Protein AF-K1ZQ17-F1 (afdb_monomer_lite)

Structure (mmCIF, N/CA/C/O backbone):
data_AF-K1ZQ17-F1
#
_entry.id   AF-K1ZQ17-F1
#
loop_
_atom_site.group_PDB
_atom_site.id
_atom_site.type_symbol
_atom_site.label_atom_id
_atom_site.label_alt_id
_atom_site.label_comp_id
_atom_site.label_asym_id
_atom_site.label_entity_id
_atom_site.label_seq_id
_atom_site.pdbx_PDB_ins_code
_atom_site.Cartn_x
_atom_site.Cartn_y
_atom_site.Cartn_z
_atom_site.occupancy
_atom_site.B_iso_or_equiv
_atom_site.auth_seq_id
_atom_site.auth_comp_id
_atom_site.auth_asym_id
_atom_site.auth_atom_id
_atom_site.pdbx_PDB_model_num
ATOM 1 N N . MET A 1 1 ? 3.039 4.449 -13.005 1.00 64.94 1 MET A N 1
ATOM 2 C CA . MET A 1 1 ? 3.949 3.414 -13.544 1.00 64.94 1 MET A CA 1
ATOM 3 C C . MET A 1 1 ? 3.392 2.672 -14.753 1.00 64.94 1 MET A C 1
ATOM 5 O O . MET A 1 1 ? 4.109 2.590 -15.736 1.00 64.94 1 MET A O 1
ATOM 9 N N . MET A 1 2 ? 2.126 2.233 -14.768 1.00 66.00 2 MET A N 1
ATOM 10 C CA . MET A 1 2 ? 1.514 1.621 -15.968 1.00 66.00 2 MET A CA 1
ATOM 11 C C . MET A 1 2 ? 1.586 2.519 -17.221 1.00 66.00 2 MET A C 1
ATOM 13 O O . MET A 1 2 ? 2.060 2.080 -18.261 1.00 66.00 2 MET A O 1
ATOM 17 N N . LEU A 1 3 ? 1.212 3.799 -17.103 1.00 63.94 3 LEU A N 1
ATOM 18 C CA . LEU A 1 3 ? 1.293 4.761 -18.214 1.00 63.94 3 LEU A CA 1
ATOM 19 C C . LEU A 1 3 ? 2.735 5.005 -18.689 1.00 63.94 3 LEU A C 1
ATOM 21 O O . LEU A 1 3 ? 2.980 5.107 -19.883 1.00 63.94 3 LEU A O 1
ATOM 25 N N . ALA A 1 4 ? 3.701 5.019 -17.768 1.00 63.06 4 ALA A N 1
ATOM 26 C CA . ALA A 1 4 ? 5.120 5.135 -18.097 1.00 63.06 4 ALA A CA 1
ATOM 27 C C . ALA A 1 4 ? 5.636 3.911 -18.883 1.00 63.06 4 ALA A C 1
ATOM 29 O O . ALA A 1 4 ? 6.402 4.071 -19.828 1.00 63.06 4 ALA A O 1
ATOM 30 N N . GLY A 1 5 ? 5.164 2.705 -18.542 1.00 60.56 5 GLY A N 1
ATOM 31 C CA . GLY A 1 5 ? 5.460 1.473 -19.282 1.00 60.56 5 GLY A CA 1
ATOM 32 C C . GLY A 1 5 ? 4.757 1.365 -20.641 1.00 60.56 5 GLY A C 1
ATOM 33 O O . GLY A 1 5 ? 5.248 0.661 -21.516 1.00 60.56 5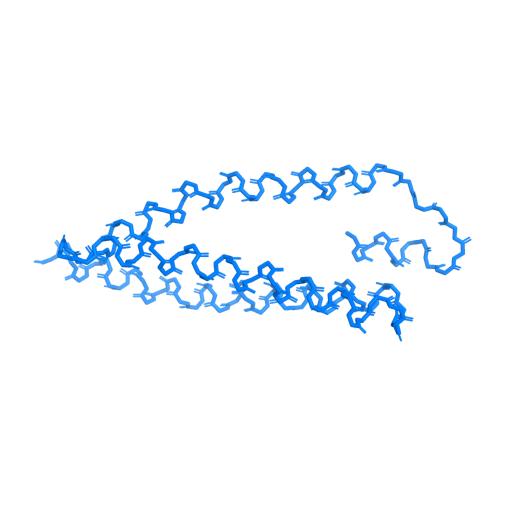 GLY A O 1
ATOM 34 N N . MET A 1 6 ? 3.636 2.067 -20.841 1.00 61.84 6 MET A N 1
ATOM 35 C CA . MET A 1 6 ? 2.963 2.176 -22.144 1.00 61.84 6 MET A CA 1
ATOM 36 C C . MET A 1 6 ? 3.607 3.229 -23.057 1.00 61.84 6 MET A C 1
ATOM 38 O O . MET A 1 6 ? 3.666 3.022 -24.263 1.00 61.84 6 MET A O 1
ATOM 42 N N . VAL A 1 7 ? 4.110 4.335 -22.494 1.00 61.44 7 VAL A N 1
ATOM 43 C CA . VAL A 1 7 ? 4.775 5.418 -23.245 1.00 61.44 7 VAL A CA 1
ATOM 44 C C . VAL A 1 7 ? 6.225 5.071 -23.611 1.00 61.44 7 VAL A C 1
ATOM 46 O O . VAL A 1 7 ? 6.694 5.475 -24.668 1.00 61.44 7 VAL A O 1
ATOM 49 N N . GLY A 1 8 ? 6.936 4.318 -22.767 1.00 57.09 8 GLY A N 1
ATOM 50 C CA . GLY A 1 8 ? 8.337 3.921 -22.981 1.00 57.09 8 GLY A CA 1
ATOM 51 C C . GLY A 1 8 ? 8.533 2.462 -23.402 1.00 57.09 8 GLY A C 1
ATOM 52 O O . GLY A 1 8 ? 9.600 1.907 -23.140 1.00 57.09 8 GLY A O 1
ATOM 53 N N . GLY A 1 9 ? 7.500 1.828 -23.972 1.00 51.06 9 GLY A N 1
ATOM 54 C CA . GLY A 1 9 ? 7.476 0.401 -24.302 1.00 51.06 9 GLY A CA 1
ATOM 55 C C . GLY A 1 9 ? 8.764 -0.101 -24.968 1.00 51.06 9 GLY A C 1
ATOM 56 O O . GLY A 1 9 ? 9.190 0.423 -25.993 1.00 51.06 9 GLY A O 1
ATOM 57 N N . ASP A 1 10 ? 9.377 -1.113 -24.354 1.00 54.00 10 ASP A N 1
ATOM 58 C CA . ASP A 1 10 ? 10.459 -1.974 -24.863 1.00 54.00 10 ASP A CA 1
ATOM 59 C C . ASP A 1 10 ? 11.764 -1.336 -25.394 1.00 54.00 10 ASP A C 1
ATOM 61 O O . ASP A 1 10 ? 12.709 -2.068 -25.664 1.00 54.00 10 ASP A O 1
ATOM 65 N N . THR A 1 11 ? 11.898 -0.007 -25.515 1.00 55.62 11 THR A N 1
ATOM 66 C CA . THR A 1 11 ? 13.035 0.579 -26.268 1.00 55.62 11 THR A CA 1
ATOM 67 C C . THR A 1 11 ? 13.777 1.762 -25.653 1.00 55.62 11 THR A C 1
ATOM 69 O O . THR A 1 11 ? 14.826 2.129 -26.181 1.00 55.62 11 THR A O 1
ATOM 72 N N . GLY A 1 12 ? 13.363 2.363 -24.534 1.00 54.75 12 GLY A N 1
ATOM 73 C CA . GLY A 1 12 ? 14.120 3.533 -24.084 1.00 54.75 12 GLY A CA 1
ATOM 74 C C . GLY A 1 12 ? 13.715 4.132 -22.756 1.00 54.75 12 GLY A C 1
ATOM 75 O O . GLY A 1 12 ? 12.580 4.548 -22.568 1.00 54.75 12 GLY A O 1
ATOM 76 N N . ARG A 1 13 ? 14.710 4.200 -21.865 1.00 56.25 13 ARG A N 1
ATOM 77 C CA . ARG A 1 13 ? 14.870 5.130 -20.734 1.00 56.25 13 ARG A CA 1
ATOM 78 C C . ARG A 1 13 ? 13.660 6.033 -20.477 1.00 56.25 13 ARG A C 1
ATOM 80 O O . ARG A 1 13 ? 13.485 7.069 -21.113 1.00 56.25 13 ARG A O 1
ATOM 87 N N . VAL A 1 14 ? 12.881 5.679 -19.466 1.00 66.31 14 VAL A N 1
ATOM 88 C CA . VAL A 1 14 ? 11.842 6.559 -18.932 1.00 66.31 14 VAL A CA 1
ATOM 89 C C . VAL A 1 14 ? 12.501 7.638 -18.066 1.00 66.31 14 VAL A C 1
ATOM 91 O O . VAL A 1 14 ? 13.456 7.358 -17.340 1.00 66.31 14 VAL A O 1
ATOM 94 N N . SER A 1 15 ? 12.000 8.875 -18.123 1.00 72.88 15 SER A N 1
ATOM 95 C CA . SER A 1 15 ? 12.492 9.958 -17.263 1.00 72.88 15 SER A CA 1
ATOM 96 C C . SER A 1 15 ? 12.364 9.594 -15.777 1.00 72.88 15 SER A C 1
ATOM 98 O O . SER A 1 15 ? 11.302 9.153 -15.330 1.00 72.88 15 SER A O 1
ATOM 100 N N . VAL A 1 16 ? 13.430 9.849 -15.005 1.00 79.88 16 VAL A N 1
ATOM 101 C CA . VAL A 1 16 ? 13.507 9.638 -13.543 1.00 79.88 16 VAL A CA 1
ATOM 102 C C . VAL A 1 16 ? 12.367 10.350 -12.804 1.00 79.88 16 VAL A C 1
ATOM 104 O O . VAL A 1 16 ? 11.945 9.904 -11.737 1.00 79.88 16 VAL A O 1
ATOM 107 N N . ILE A 1 17 ? 11.800 11.403 -13.404 1.00 82.44 17 ILE A N 1
ATOM 108 C CA . ILE A 1 17 ? 10.660 12.140 -12.854 1.00 82.44 17 ILE A CA 1
ATOM 109 C C . ILE A 1 17 ? 9.465 11.223 -12.554 1.00 82.44 17 ILE A C 1
ATOM 111 O O . ILE A 1 17 ? 8.815 11.386 -11.527 1.00 82.44 17 ILE A O 1
ATOM 115 N N . TRP A 1 18 ? 9.220 10.199 -13.381 1.00 79.12 18 TRP A N 1
ATOM 116 C CA . TRP A 1 18 ? 8.122 9.257 -13.163 1.00 79.12 18 TRP A CA 1
ATOM 117 C C . TRP A 1 18 ? 8.316 8.446 -11.887 1.00 79.12 18 TRP A C 1
ATOM 119 O O . TRP A 1 18 ? 7.350 8.225 -11.154 1.00 79.12 18 TRP A O 1
ATOM 129 N N . LEU A 1 19 ? 9.556 8.026 -11.620 1.00 79.25 19 LEU A N 1
ATOM 130 C CA . LEU A 1 19 ? 9.928 7.292 -10.414 1.00 79.25 19 LEU A CA 1
ATOM 131 C C . LEU A 1 19 ? 9.693 8.165 -9.181 1.00 79.25 19 LEU A C 1
ATOM 133 O O . LEU A 1 19 ? 8.999 7.750 -8.253 1.00 79.25 19 LEU A O 1
ATOM 137 N N . ILE A 1 20 ? 10.197 9.402 -9.218 1.00 85.38 20 ILE A N 1
ATOM 138 C CA . ILE A 1 20 ? 10.046 10.371 -8.128 1.00 85.38 20 ILE A CA 1
ATOM 139 C C . ILE A 1 20 ? 8.562 10.608 -7.835 1.00 85.38 20 ILE A C 1
ATOM 141 O O . ILE A 1 20 ? 8.140 10.475 -6.689 1.00 85.38 20 ILE A O 1
ATOM 145 N N . THR A 1 21 ? 7.745 10.882 -8.857 1.00 84.94 21 THR A N 1
ATOM 146 C CA . THR A 1 21 ? 6.310 11.128 -8.671 1.00 84.94 21 THR A CA 1
ATOM 147 C C . THR A 1 21 ? 5.577 9.903 -8.125 1.00 84.94 21 THR A C 1
ATOM 149 O O . THR A 1 21 ? 4.743 10.050 -7.235 1.00 84.94 21 THR A O 1
ATOM 152 N N . SER A 1 22 ? 5.875 8.685 -8.593 1.00 83.25 22 SER A N 1
ATOM 153 C CA . SER A 1 22 ? 5.200 7.496 -8.055 1.00 83.25 22 SER A CA 1
ATOM 154 C C . SER A 1 22 ? 5.585 7.202 -6.614 1.00 83.25 22 SER A C 1
ATOM 156 O O . SER A 1 22 ? 4.713 6.860 -5.822 1.00 83.25 22 SER A O 1
ATOM 158 N N . TYR A 1 23 ? 6.868 7.345 -6.270 1.00 84.38 23 TYR A N 1
ATOM 159 C CA . TYR A 1 23 ? 7.314 7.150 -4.895 1.00 84.38 23 TYR A CA 1
ATOM 160 C C . TYR A 1 23 ? 6.721 8.221 -3.986 1.00 84.38 23 TYR A C 1
ATOM 162 O O . TYR A 1 23 ? 6.218 7.886 -2.923 1.00 84.38 23 TYR A O 1
ATOM 170 N N . ALA A 1 24 ? 6.672 9.480 -4.429 1.00 87.94 24 ALA A N 1
ATOM 171 C CA . ALA A 1 24 ? 6.016 10.548 -3.684 1.00 87.94 24 ALA A CA 1
ATOM 172 C C . ALA A 1 24 ? 4.534 10.235 -3.414 1.00 87.94 24 ALA A C 1
ATOM 174 O O . ALA A 1 24 ? 4.085 10.348 -2.276 1.00 87.94 24 ALA A O 1
ATOM 175 N N . LEU A 1 25 ? 3.784 9.782 -4.425 1.00 87.81 25 LEU A N 1
ATOM 176 C CA . LEU A 1 25 ? 2.375 9.405 -4.261 1.00 87.81 25 LEU A CA 1
ATOM 177 C C . LEU A 1 25 ? 2.186 8.208 -3.318 1.00 87.81 25 LEU A C 1
ATOM 179 O O . LEU A 1 25 ? 1.279 8.231 -2.489 1.00 87.81 25 LEU A O 1
ATOM 183 N N . ILE A 1 26 ? 3.037 7.181 -3.415 1.00 86.25 26 ILE A N 1
ATOM 184 C CA . ILE A 1 26 ? 2.987 6.015 -2.519 1.00 86.25 26 ILE A CA 1
ATOM 185 C C . ILE A 1 26 ? 3.284 6.437 -1.078 1.00 86.25 26 ILE A C 1
ATOM 187 O O . ILE A 1 26 ? 2.524 6.087 -0.179 1.00 86.25 26 ILE A O 1
ATOM 191 N N . THR A 1 27 ? 4.333 7.231 -0.857 1.00 89.25 27 THR A N 1
ATOM 192 C CA . THR A 1 27 ? 4.716 7.711 0.476 1.00 89.25 27 THR A CA 1
ATOM 193 C C . THR A 1 27 ? 3.629 8.588 1.094 1.00 89.25 27 THR A C 1
ATOM 195 O O . THR A 1 27 ? 3.300 8.423 2.266 1.00 89.25 27 THR A O 1
ATOM 198 N N . LEU A 1 28 ? 3.009 9.480 0.314 1.00 88.31 28 LEU A N 1
ATOM 199 C CA . LEU A 1 28 ? 1.848 10.253 0.771 1.00 88.31 28 LEU A CA 1
ATOM 200 C C . LEU A 1 28 ? 0.681 9.334 1.160 1.00 88.31 28 LEU A C 1
ATOM 202 O O . LEU A 1 28 ? 0.032 9.554 2.181 1.00 88.31 28 LEU A O 1
ATOM 206 N N . GLY A 1 29 ? 0.448 8.274 0.382 1.00 83.62 29 GLY A N 1
ATOM 207 C CA . GLY A 1 29 ? -0.524 7.233 0.706 1.00 83.62 29 GLY A CA 1
ATOM 208 C C . GLY A 1 29 ? -0.220 6.534 2.033 1.00 83.62 29 GLY A C 1
ATOM 209 O O . GLY A 1 29 ? -1.110 6.426 2.875 1.00 83.62 29 GLY A O 1
ATOM 210 N N . GLU A 1 30 ? 1.026 6.109 2.258 1.00 84.25 30 GLU A N 1
ATOM 211 C CA . GLU A 1 30 ? 1.448 5.458 3.508 1.00 84.25 30 GLU A CA 1
ATOM 212 C C . GLU A 1 30 ? 1.293 6.385 4.726 1.00 84.25 30 GLU A C 1
ATOM 214 O O . GLU A 1 30 ? 0.812 5.944 5.778 1.00 84.25 30 GLU A O 1
ATOM 219 N N . ILE A 1 31 ? 1.633 7.671 4.582 1.00 88.94 31 ILE A N 1
ATOM 220 C CA . ILE A 1 31 ? 1.493 8.672 5.650 1.00 88.94 31 ILE A CA 1
ATOM 221 C C . ILE A 1 31 ? 0.021 8.906 6.004 1.00 88.94 31 ILE A C 1
ATOM 223 O O . ILE A 1 31 ? -0.287 9.086 7.176 1.00 88.94 31 ILE A O 1
ATOM 227 N N . CYS A 1 32 ? -0.899 8.869 5.038 1.00 84.69 32 CYS A N 1
ATOM 228 C CA . CYS A 1 32 ? -2.334 9.025 5.296 1.00 84.69 32 CYS A CA 1
ATOM 229 C C . CYS A 1 32 ? -2.977 7.752 5.874 1.00 84.69 32 CYS A C 1
ATOM 231 O O . CYS A 1 32 ? -3.840 7.827 6.752 1.00 84.69 32 CYS A O 1
ATOM 233 N N . LEU A 1 33 ? -2.556 6.574 5.404 1.00 79.19 33 LEU A N 1
ATOM 234 C CA . LEU A 1 33 ? -3.104 5.283 5.834 1.00 79.19 33 LEU A CA 1
ATOM 235 C C . LEU A 1 33 ? -2.709 4.912 7.265 1.00 79.19 33 LEU A C 1
ATOM 237 O O . LEU A 1 33 ? -3.534 4.371 8.000 1.00 79.19 33 LEU A O 1
ATOM 241 N N . SER A 1 34 ? -1.481 5.221 7.680 1.00 82.62 34 SER A N 1
ATOM 242 C CA . SER A 1 34 ? -0.969 4.870 9.012 1.00 82.62 34 SER A CA 1
ATOM 243 C C . SER A 1 34 ? -1.790 5.465 10.181 1.00 82.62 34 SER A C 1
ATOM 245 O O . SER A 1 34 ? -2.203 4.698 11.056 1.00 82.62 34 SER A O 1
ATOM 247 N N . PRO A 1 35 ? -2.113 6.777 10.219 1.00 76.19 35 PRO A N 1
ATOM 248 C CA . PRO A 1 35 ? -2.930 7.368 11.281 1.00 76.19 35 PRO A CA 1
ATOM 249 C C . PRO A 1 35 ? -4.423 7.031 11.146 1.00 76.19 35 PRO A C 1
ATOM 251 O O . PRO A 1 35 ? -5.100 6.840 12.159 1.00 76.19 35 PRO A O 1
ATOM 254 N N . MET A 1 36 ? -4.951 6.913 9.921 1.00 80.06 36 MET A N 1
ATOM 255 C CA . MET A 1 36 ? -6.361 6.569 9.697 1.00 80.06 36 MET A CA 1
ATOM 256 C C . MET A 1 36 ? -6.661 5.122 10.119 1.00 80.06 36 MET A C 1
ATOM 258 O O . MET A 1 36 ? -7.651 4.864 10.806 1.00 80.06 36 MET A O 1
ATOM 262 N N . GLY A 1 37 ? -5.789 4.185 9.747 1.00 74.12 37 GLY A N 1
ATOM 263 C CA . GLY A 1 37 ? -5.940 2.763 10.038 1.00 74.12 37 GLY A CA 1
ATOM 264 C C . GLY A 1 37 ? -5.941 2.449 11.530 1.00 74.12 37 GLY A C 1
ATOM 265 O O . GLY A 1 37 ? -6.854 1.788 12.022 1.00 74.12 37 GLY A O 1
ATOM 266 N N . LEU A 1 38 ? -4.978 3.005 12.270 1.00 74.19 38 LEU A N 1
ATOM 267 C CA . LEU A 1 38 ? -4.885 2.829 13.723 1.00 74.19 38 LEU A CA 1
ATOM 268 C C . LEU A 1 38 ? -6.062 3.477 14.475 1.00 74.19 38 LEU A C 1
ATOM 270 O O . LEU A 1 38 ? -6.516 2.960 15.496 1.00 74.19 38 LEU A O 1
ATOM 274 N N . SER A 1 39 ? -6.606 4.587 13.966 1.00 77.56 39 SER A N 1
ATOM 275 C CA . SER A 1 39 ? -7.789 5.225 14.558 1.00 77.56 39 SER A CA 1
ATOM 276 C C . SER A 1 39 ? -9.048 4.360 14.403 1.00 77.56 39 SER A C 1
ATOM 278 O O . SER A 1 39 ? -9.813 4.190 15.356 1.00 77.56 39 SER A O 1
ATOM 280 N N . LEU A 1 40 ? -9.242 3.756 13.225 1.00 72.56 40 LEU A N 1
ATOM 281 C CA . LEU A 1 40 ? -10.356 2.846 12.943 1.00 72.56 40 LEU A CA 1
ATOM 282 C C . LEU A 1 40 ? -10.277 1.565 13.776 1.00 72.56 40 LEU A C 1
ATOM 284 O O . LEU A 1 40 ? -11.274 1.177 14.388 1.00 72.56 40 LEU A O 1
ATOM 288 N N . THR A 1 41 ? -9.103 0.935 13.859 1.00 73.56 41 THR A N 1
ATOM 289 C CA . THR A 1 41 ? -8.937 -0.274 14.677 1.00 73.56 41 THR A CA 1
ATOM 290 C C . THR A 1 41 ? -9.145 0.009 16.158 1.00 73.56 41 THR A C 1
ATOM 292 O O . THR A 1 41 ? -9.725 -0.826 16.843 1.00 73.56 41 THR A O 1
ATOM 295 N N . HIS A 1 42 ? -8.780 1.195 16.656 1.00 70.62 42 HIS A N 1
ATOM 296 C CA . HIS A 1 42 ? -9.071 1.583 18.036 1.00 70.62 42 HIS A CA 1
ATOM 297 C C . HIS A 1 42 ? -10.562 1.892 18.275 1.00 70.62 42 HIS A C 1
ATOM 299 O O . HIS A 1 42 ? -11.103 1.487 19.303 1.00 70.62 42 HIS A O 1
ATOM 305 N N . LYS A 1 43 ? -11.252 2.569 17.341 1.00 67.94 43 LYS A N 1
ATOM 306 C CA . LYS A 1 43 ? -12.688 2.900 17.468 1.00 67.94 43 LYS A CA 1
ATOM 307 C C . LYS A 1 43 ? -13.603 1.675 17.391 1.00 67.94 43 LYS A C 1
ATOM 309 O O . LYS A 1 43 ? -14.615 1.624 18.090 1.00 67.94 43 LYS A O 1
ATOM 314 N N . LEU A 1 44 ? -13.264 0.696 16.553 1.00 66.56 44 LEU A N 1
ATOM 315 C CA . LEU A 1 44 ? -14.052 -0.531 16.407 1.00 66.56 44 LEU A CA 1
ATOM 316 C C . LEU A 1 44 ? -13.662 -1.623 17.416 1.00 66.56 44 LEU A C 1
ATOM 318 O O . LEU A 1 44 ? -14.389 -2.608 17.540 1.00 66.56 44 LEU A O 1
ATOM 322 N N . ALA A 1 45 ? -12.564 -1.463 18.163 1.00 66.12 45 ALA A N 1
ATOM 323 C CA . ALA A 1 45 ? -12.093 -2.507 19.064 1.00 66.12 45 ALA A CA 1
ATOM 324 C C . ALA A 1 45 ? -12.911 -2.648 20.357 1.00 66.12 45 ALA A C 1
ATOM 326 O O . ALA A 1 45 ? -13.134 -1.661 21.066 1.00 66.12 45 ALA A O 1
ATOM 327 N N . PRO A 1 46 ? -13.286 -3.885 20.748 1.00 65.31 46 PRO A N 1
ATOM 328 C CA . PRO A 1 46 ? -13.798 -4.167 22.081 1.00 65.31 46 PRO A CA 1
ATOM 329 C C . PRO A 1 46 ? -12.751 -3.787 23.140 1.00 65.31 46 PRO A C 1
ATOM 331 O O . PRO A 1 46 ? -11.572 -4.128 22.983 1.00 65.31 46 PRO A O 1
ATOM 334 N N . PRO A 1 47 ? -13.142 -3.148 24.259 1.00 67.62 47 PRO A N 1
ATOM 335 C CA . PRO A 1 47 ? -12.201 -2.610 25.243 1.00 67.62 47 PRO A CA 1
ATOM 336 C C . PRO A 1 47 ? -11.251 -3.663 25.837 1.00 67.62 47 PRO A C 1
ATOM 338 O O . PRO A 1 47 ? -10.142 -3.300 26.227 1.00 67.62 47 PRO A O 1
ATOM 341 N N . ARG A 1 48 ? -11.656 -4.944 25.836 1.00 71.94 48 ARG A N 1
ATOM 342 C CA . ARG A 1 48 ? -10.890 -6.115 26.301 1.00 71.94 48 ARG A CA 1
ATOM 343 C C . ARG A 1 48 ? -9.839 -6.647 25.313 1.00 71.94 48 ARG A C 1
ATOM 345 O O . ARG A 1 48 ? -8.940 -7.351 25.747 1.00 71.94 48 ARG A O 1
ATOM 352 N N . MET A 1 49 ? -9.934 -6.341 24.014 1.00 76.31 49 MET A N 1
ATOM 353 C CA . MET A 1 49 ? -9.104 -6.961 22.957 1.00 76.31 49 MET A CA 1
ATOM 354 C C . MET A 1 49 ? -8.354 -5.948 22.079 1.00 76.31 49 MET A C 1
ATOM 356 O O . MET A 1 49 ? -7.875 -6.288 20.996 1.00 76.31 49 MET A O 1
ATOM 360 N N . ARG A 1 50 ? -8.203 -4.703 22.548 1.00 73.69 50 ARG A N 1
ATOM 361 C CA . ARG A 1 50 ? -7.521 -3.624 21.809 1.00 73.69 50 ARG A CA 1
ATOM 362 C C . ARG A 1 50 ? -6.108 -4.000 21.343 1.00 73.69 50 ARG A C 1
ATOM 364 O O . ARG A 1 50 ? -5.754 -3.707 20.206 1.00 73.69 50 ARG A O 1
ATOM 371 N N . GLY A 1 51 ? -5.337 -4.711 22.171 1.00 76.31 51 GLY A N 1
ATOM 372 C CA . GLY A 1 51 ? -3.999 -5.190 21.799 1.00 76.31 51 GLY A CA 1
ATOM 373 C C . GLY A 1 51 ? -4.005 -6.203 20.647 1.00 76.31 51 GLY A C 1
ATOM 374 O O . GLY A 1 51 ? -3.161 -6.132 19.759 1.00 76.31 51 GLY A O 1
ATOM 375 N N . MET A 1 52 ? -5.000 -7.094 20.600 1.00 80.62 52 MET A N 1
ATOM 376 C CA . MET A 1 52 ? -5.110 -8.120 19.556 1.00 80.62 52 MET A CA 1
ATOM 377 C C . MET A 1 52 ? -5.527 -7.527 18.205 1.00 80.62 52 MET A C 1
ATOM 379 O O . MET A 1 52 ? -4.989 -7.922 17.177 1.0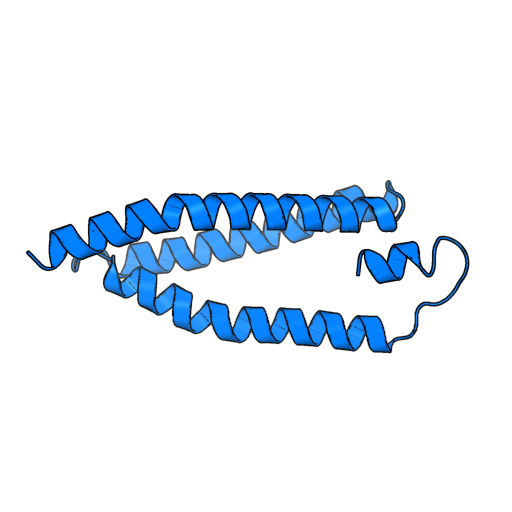0 80.62 52 MET A O 1
ATOM 383 N N . MET A 1 53 ? -6.410 -6.521 18.194 1.00 79.44 53 MET A N 1
ATOM 384 C CA . MET A 1 53 ? -6.784 -5.821 16.955 1.00 79.44 53 MET A CA 1
ATOM 385 C C . MET A 1 53 ? -5.653 -4.963 16.384 1.00 79.44 53 MET A C 1
ATOM 387 O O . MET A 1 53 ? -5.499 -4.902 15.164 1.00 79.44 53 MET A O 1
ATOM 391 N N . MET A 1 54 ? -4.824 -4.362 17.241 1.00 79.94 54 MET A N 1
ATOM 392 C CA . MET A 1 54 ? -3.587 -3.713 16.795 1.00 79.94 54 MET A CA 1
ATOM 393 C C . MET A 1 54 ? -2.585 -4.732 16.235 1.00 79.94 54 MET A C 1
ATOM 395 O O . MET A 1 54 ? -1.970 -4.476 15.204 1.00 79.94 54 MET A O 1
ATOM 399 N N . GLY A 1 55 ? -2.483 -5.920 16.843 1.00 83.25 55 GLY A N 1
ATOM 400 C CA . GLY A 1 55 ? -1.718 -7.042 16.292 1.00 83.25 55 GLY A CA 1
ATOM 401 C C . GLY A 1 55 ? -2.199 -7.444 14.895 1.00 83.25 55 GLY A C 1
ATOM 402 O O . GLY A 1 55 ? -1.405 -7.472 13.960 1.00 83.25 55 GLY A O 1
ATOM 403 N N . CYS A 1 56 ? -3.508 -7.650 14.716 1.00 85.62 56 CYS A N 1
ATOM 404 C CA . CYS A 1 56 ? -4.101 -7.968 13.414 1.00 85.62 56 CYS A CA 1
ATOM 405 C C . CYS A 1 56 ? -3.817 -6.901 12.346 1.00 85.62 56 CYS A C 1
ATOM 407 O O . CYS A 1 56 ? -3.575 -7.259 11.194 1.00 85.62 56 CYS A O 1
ATOM 409 N N . TRP A 1 57 ? -3.798 -5.614 12.709 1.00 83.06 57 TRP A N 1
ATOM 410 C CA . TRP A 1 57 ? -3.430 -4.531 11.790 1.00 83.06 57 TRP A CA 1
ATOM 411 C C . TRP A 1 57 ? -1.990 -4.665 11.270 1.00 83.06 57 TRP A C 1
ATOM 413 O O . TRP A 1 57 ? -1.746 -4.591 10.060 1.00 83.06 57 TRP A O 1
ATOM 423 N N . PHE A 1 58 ? -1.031 -4.918 12.167 1.00 84.25 58 PHE A N 1
ATOM 424 C CA . PHE A 1 58 ? 0.368 -5.119 11.783 1.00 84.25 58 PHE A CA 1
ATOM 425 C C . PHE A 1 58 ? 0.576 -6.424 11.014 1.00 84.25 58 PHE A C 1
ATOM 427 O O . PHE A 1 58 ? 1.296 -6.430 10.018 1.00 84.25 58 PHE A O 1
ATOM 434 N N . THR A 1 59 ? -0.093 -7.508 11.411 1.00 87.12 59 THR A N 1
ATOM 435 C CA . THR A 1 59 ? -0.043 -8.790 10.699 1.00 87.12 59 THR A CA 1
ATOM 436 C C . THR A 1 59 ? -0.595 -8.661 9.281 1.00 87.12 59 THR A C 1
ATOM 438 O O . THR A 1 59 ? 0.053 -9.109 8.340 1.00 87.12 59 THR A O 1
ATOM 441 N N . ALA A 1 60 ? -1.735 -7.989 9.094 1.00 85.38 60 ALA A N 1
ATOM 442 C CA . ALA A 1 60 ? -2.293 -7.733 7.767 1.00 85.38 60 ALA A CA 1
ATOM 443 C C . ALA A 1 60 ? -1.331 -6.910 6.890 1.00 85.38 60 ALA A C 1
ATOM 445 O O . ALA A 1 60 ? -1.108 -7.247 5.727 1.00 85.38 60 ALA A O 1
ATOM 446 N N . SER A 1 61 ? -0.696 -5.884 7.465 1.00 86.12 61 SER A N 1
ATOM 447 C CA . SER A 1 61 ? 0.303 -5.064 6.765 1.00 86.12 61 SER A CA 1
ATOM 448 C C . SER A 1 61 ? 1.556 -5.865 6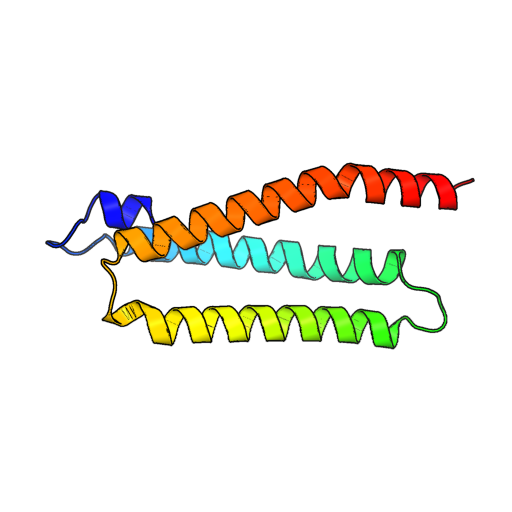.384 1.00 86.12 61 SER A C 1
ATOM 450 O O . SER A 1 61 ? 2.069 -5.723 5.273 1.00 86.12 61 SER A O 1
ATOM 452 N N . ALA A 1 62 ? 2.037 -6.738 7.275 1.00 86.69 62 ALA A N 1
ATOM 453 C CA . ALA A 1 62 ? 3.186 -7.606 7.025 1.00 86.69 62 ALA A CA 1
ATOM 454 C C . ALA A 1 62 ? 2.893 -8.636 5.924 1.00 86.69 62 ALA A C 1
ATOM 456 O O . ALA A 1 62 ? 3.700 -8.797 5.010 1.00 86.69 62 ALA A O 1
ATOM 457 N N . ILE A 1 63 ? 1.718 -9.272 5.962 1.00 88.75 63 ILE A N 1
ATOM 458 C CA . ILE A 1 63 ? 1.263 -10.205 4.922 1.00 88.75 63 ILE A CA 1
ATOM 459 C C . ILE A 1 63 ? 1.152 -9.486 3.573 1.00 88.75 63 ILE A C 1
ATOM 461 O O . ILE A 1 63 ? 1.620 -10.010 2.564 1.00 88.75 63 ILE A O 1
ATOM 465 N N . GLY A 1 64 ? 0.604 -8.267 3.547 1.00 84.25 64 GLY A N 1
ATOM 466 C CA . GLY A 1 64 ? 0.519 -7.456 2.332 1.00 84.25 64 GLY A CA 1
ATOM 467 C C . GLY A 1 64 ? 1.892 -7.150 1.727 1.00 84.25 64 GLY A C 1
ATOM 468 O O . GLY A 1 64 ? 2.095 -7.354 0.530 1.00 84.25 64 GLY A O 1
ATOM 469 N N . LYS A 1 65 ? 2.861 -6.731 2.553 1.00 84.12 65 LYS A N 1
ATOM 470 C CA . LYS A 1 65 ? 4.244 -6.473 2.110 1.00 84.12 65 LYS A CA 1
ATOM 471 C C . LYS A 1 65 ? 4.957 -7.753 1.654 1.00 84.12 65 LYS A C 1
ATOM 473 O O . LYS A 1 65 ? 5.668 -7.724 0.652 1.00 84.12 65 LYS A O 1
ATOM 478 N N . TYR A 1 66 ? 4.729 -8.877 2.331 1.00 85.56 66 TYR A N 1
ATOM 479 C CA . TYR A 1 66 ? 5.285 -10.179 1.955 1.00 85.56 66 TYR A CA 1
ATOM 480 C C . TYR A 1 66 ? 4.739 -10.675 0.610 1.00 85.56 66 TYR A C 1
ATOM 482 O O . TYR A 1 66 ? 5.513 -11.052 -0.268 1.00 85.56 66 TYR A O 1
ATOM 490 N N . LEU A 1 67 ? 3.419 -10.605 0.409 1.00 82.62 67 LEU A N 1
ATOM 491 C CA . LEU A 1 67 ? 2.781 -10.935 -0.866 1.00 82.62 67 LEU A CA 1
ATOM 492 C C . LEU A 1 67 ? 3.300 -10.028 -1.983 1.00 82.62 67 LEU A C 1
ATOM 494 O O . LEU A 1 67 ? 3.689 -10.531 -3.031 1.00 82.62 67 LEU A O 1
ATOM 498 N N . ALA A 1 68 ? 3.384 -8.714 -1.754 1.00 79.25 68 ALA A N 1
ATOM 499 C CA . ALA A 1 68 ? 3.934 -7.780 -2.736 1.00 79.25 68 ALA A CA 1
ATOM 500 C C . ALA A 1 68 ? 5.370 -8.155 -3.153 1.00 79.25 68 ALA A C 1
ATOM 502 O O . ALA A 1 68 ? 5.685 -8.135 -4.343 1.00 79.25 68 ALA A O 1
ATOM 503 N N . GLY A 1 69 ? 6.213 -8.565 -2.199 1.00 77.81 69 GLY A N 1
ATOM 504 C CA . GLY A 1 69 ? 7.561 -9.069 -2.469 1.00 77.81 69 GLY A CA 1
ATOM 505 C C . GLY A 1 69 ? 7.575 -10.396 -3.235 1.00 77.81 69 GLY A C 1
ATOM 506 O O . GLY A 1 69 ? 8.345 -10.543 -4.180 1.00 77.81 69 GLY A O 1
ATOM 507 N N . PHE A 1 70 ? 6.696 -11.339 -2.887 1.00 80.25 70 PHE A N 1
ATOM 508 C CA . PHE A 1 70 ? 6.577 -12.631 -3.570 1.00 80.25 70 PHE A CA 1
ATOM 509 C C . PHE A 1 70 ? 6.113 -12.477 -5.025 1.00 80.25 70 PHE A C 1
ATOM 511 O O . PHE A 1 70 ? 6.710 -13.051 -5.935 1.00 80.25 70 PHE A O 1
ATOM 518 N N . PHE A 1 71 ? 5.091 -11.650 -5.264 1.00 72.38 71 PHE A N 1
ATOM 519 C CA . PHE A 1 71 ? 4.631 -11.324 -6.615 1.00 72.38 71 PHE A CA 1
ATOM 520 C C . PHE A 1 71 ? 5.689 -10.542 -7.403 1.00 72.38 71 PHE A C 1
ATOM 522 O O . PHE A 1 71 ? 5.874 -10.811 -8.588 1.00 72.38 71 PHE A O 1
ATOM 529 N N . GLY A 1 72 ? 6.416 -9.629 -6.751 1.00 70.00 72 GLY A N 1
ATOM 530 C CA . GLY A 1 72 ? 7.570 -8.952 -7.339 1.00 70.00 72 GLY A CA 1
ATOM 531 C C . GLY A 1 72 ? 8.647 -9.943 -7.784 1.00 70.00 72 GLY A C 1
ATOM 532 O O . GLY A 1 72 ? 8.995 -9.973 -8.953 1.00 70.00 72 GLY A O 1
ATOM 533 N N . GLY A 1 73 ? 9.121 -10.821 -6.901 1.00 69.44 73 GLY A N 1
ATOM 534 C CA . GLY A 1 73 ? 10.188 -11.773 -7.227 1.00 69.44 73 GLY A CA 1
ATOM 535 C C . GLY A 1 73 ? 9.805 -12.833 -8.267 1.00 69.44 73 GLY A C 1
ATOM 536 O O . GLY A 1 73 ? 10.623 -13.186 -9.111 1.00 69.44 73 GLY A O 1
ATOM 537 N N . ALA A 1 74 ? 8.566 -13.334 -8.245 1.00 66.31 74 ALA A N 1
ATOM 538 C CA . ALA A 1 74 ? 8.140 -14.417 -9.134 1.00 66.31 74 ALA A CA 1
ATOM 539 C C . ALA A 1 74 ? 7.791 -13.957 -10.563 1.00 66.31 74 ALA A C 1
ATOM 541 O O . ALA A 1 74 ? 7.942 -14.733 -11.510 1.00 66.31 74 ALA A O 1
ATOM 542 N N . TYR A 1 75 ? 7.308 -12.719 -10.731 1.00 62.19 75 TYR A N 1
ATOM 543 C CA . TYR A 1 75 ? 6.753 -12.238 -12.004 1.00 62.19 75 TYR A CA 1
ATOM 544 C C . TYR A 1 75 ? 7.566 -11.123 -12.678 1.00 62.19 75 TYR A C 1
ATOM 546 O O . TYR A 1 75 ? 7.248 -10.779 -13.816 1.00 62.19 75 TYR A O 1
ATOM 554 N N . TRP A 1 76 ? 8.616 -10.594 -12.037 1.00 59.25 76 TRP A N 1
ATOM 555 C CA . TRP A 1 76 ? 9.464 -9.532 -12.602 1.00 59.25 76 TRP A CA 1
ATOM 556 C C . TRP A 1 76 ? 10.272 -9.975 -13.829 1.00 59.25 76 TRP A C 1
ATOM 558 O O . TRP A 1 76 ? 10.356 -9.244 -14.807 1.00 59.25 76 TRP A O 1
ATOM 568 N N . GLU A 1 77 ? 10.810 -11.195 -13.816 1.00 55.94 77 GLU A N 1
ATOM 569 C CA . GLU A 1 77 ? 11.680 -11.707 -14.890 1.00 55.94 77 GLU A CA 1
ATOM 570 C C . GLU A 1 77 ? 10.905 -12.390 -16.037 1.00 55.94 77 GLU A C 1
ATOM 572 O O . GLU A 1 77 ? 11.425 -12.543 -17.138 1.00 55.94 77 GLU A O 1
ATOM 577 N N . LYS A 1 78 ? 9.652 -12.818 -15.812 1.00 54.22 78 LYS A N 1
ATOM 578 C CA . LYS A 1 78 ? 8.886 -13.639 -16.779 1.00 54.22 78 LYS A CA 1
ATOM 579 C C . LYS A 1 78 ? 7.826 -12.886 -17.589 1.00 54.22 78 LYS A C 1
ATOM 581 O O . LYS A 1 78 ? 7.236 -13.480 -18.491 1.00 54.22 78 LYS A O 1
ATOM 586 N N . MET A 1 79 ? 7.531 -11.623 -17.278 1.00 51.97 79 MET A N 1
ATOM 587 C CA . MET A 1 79 ? 6.419 -10.879 -17.888 1.00 51.97 79 MET A CA 1
ATOM 588 C C . MET A 1 79 ? 6.845 -9.491 -18.372 1.00 51.97 79 MET A C 1
ATOM 590 O O . MET A 1 79 ? 7.584 -8.775 -17.708 1.00 51.97 79 MET A O 1
ATOM 594 N N . LEU A 1 80 ? 6.304 -9.086 -19.525 1.00 55.31 80 LEU A N 1
ATOM 595 C CA . LEU A 1 80 ? 6.470 -7.755 -20.113 1.00 55.31 80 LEU A CA 1
ATOM 596 C C . LEU A 1 80 ? 6.061 -6.680 -19.085 1.00 55.31 80 LEU A C 1
ATOM 598 O O . LEU A 1 80 ? 4.926 -6.700 -18.600 1.00 55.31 80 LEU A O 1
ATOM 602 N N . HIS A 1 81 ? 6.969 -5.753 -18.753 1.00 59.25 81 HIS A N 1
ATOM 603 C CA . HIS A 1 81 ? 6.857 -4.795 -17.635 1.00 59.25 81 HIS A CA 1
ATOM 604 C C . HIS A 1 81 ? 5.508 -4.042 -17.596 1.00 59.25 81 HIS A C 1
ATOM 606 O O . HIS A 1 81 ? 4.966 -3.763 -16.526 1.00 59.25 81 HIS A O 1
ATOM 612 N N . SER A 1 82 ? 4.907 -3.775 -18.759 1.00 58.84 82 SER A N 1
ATOM 613 C CA . SER A 1 82 ? 3.592 -3.129 -18.889 1.00 58.84 82 SER A CA 1
ATOM 614 C C . SER A 1 82 ? 2.423 -3.985 -18.354 1.00 58.84 82 SER A C 1
ATOM 616 O O . SER A 1 82 ? 1.515 -3.463 -17.702 1.00 58.84 82 SER A O 1
ATOM 618 N N . ARG A 1 83 ? 2.458 -5.317 -18.534 1.00 61.81 83 ARG A N 1
ATOM 619 C CA . ARG A 1 83 ? 1.415 -6.240 -18.031 1.00 61.81 83 ARG A CA 1
ATOM 620 C C . ARG A 1 83 ? 1.469 -6.402 -16.513 1.00 61.81 83 ARG A C 1
ATOM 622 O O . ARG A 1 83 ? 0.417 -6.500 -15.886 1.00 61.81 83 ARG A O 1
ATOM 629 N N . PHE A 1 84 ? 2.665 -6.375 -15.924 1.00 65.31 84 PHE A N 1
ATOM 630 C CA . PHE A 1 84 ? 2.840 -6.449 -14.471 1.00 65.31 84 PHE A CA 1
ATOM 631 C C . PHE A 1 84 ? 2.192 -5.247 -13.766 1.00 65.31 84 PHE A C 1
ATOM 633 O O . PHE A 1 84 ? 1.369 -5.418 -12.866 1.00 65.31 84 PHE A O 1
ATOM 640 N N . PHE A 1 85 ? 2.459 -4.027 -14.246 1.00 66.25 85 PHE A N 1
ATOM 641 C CA . PHE A 1 85 ? 1.806 -2.830 -13.709 1.00 66.25 85 PHE A CA 1
ATOM 642 C C . PHE A 1 85 ? 0.297 -2.786 -13.994 1.00 66.25 85 PHE A C 1
ATOM 644 O O . PHE A 1 85 ? -0.449 -2.270 -13.164 1.00 66.25 85 PHE A O 1
ATOM 651 N N . GLY A 1 86 ? -0.168 -3.349 -15.115 1.00 66.94 86 GLY A N 1
ATOM 652 C CA . GLY A 1 86 ? -1.598 -3.449 -15.426 1.00 66.94 86 GLY A CA 1
ATOM 653 C C . GLY A 1 86 ? -2.378 -4.317 -14.434 1.00 66.94 86 GLY A C 1
ATOM 654 O O . GLY A 1 86 ? -3.435 -3.907 -13.956 1.00 66.94 86 GLY A O 1
ATOM 655 N N . ILE A 1 87 ? -1.839 -5.482 -14.061 1.00 71.94 87 ILE A N 1
ATOM 656 C CA . ILE A 1 87 ? -2.475 -6.374 -13.076 1.00 71.94 87 ILE A CA 1
ATOM 657 C C . ILE A 1 87 ? -2.544 -5.706 -11.696 1.00 71.94 87 ILE A C 1
ATOM 659 O O . ILE A 1 87 ? -3.578 -5.789 -11.033 1.00 71.94 87 ILE A O 1
ATOM 663 N N . LEU A 1 88 ? -1.489 -4.992 -11.285 1.00 72.69 88 LEU A N 1
ATOM 664 C CA . LEU A 1 88 ? -1.483 -4.240 -10.025 1.00 72.69 88 LEU A CA 1
ATOM 665 C C . LEU A 1 88 ? -2.584 -3.171 -9.989 1.00 72.69 88 LEU A C 1
ATOM 667 O O . LEU A 1 88 ? -3.296 -3.064 -8.993 1.00 72.69 88 LEU A O 1
ATOM 671 N N . VAL A 1 89 ? -2.774 -2.424 -11.082 1.00 75.31 89 VAL A N 1
ATOM 672 C CA . VAL A 1 89 ? -3.836 -1.408 -11.179 1.00 75.31 89 VAL A CA 1
ATOM 673 C C . VAL A 1 89 ? -5.222 -2.045 -11.080 1.00 75.31 89 VAL A C 1
AT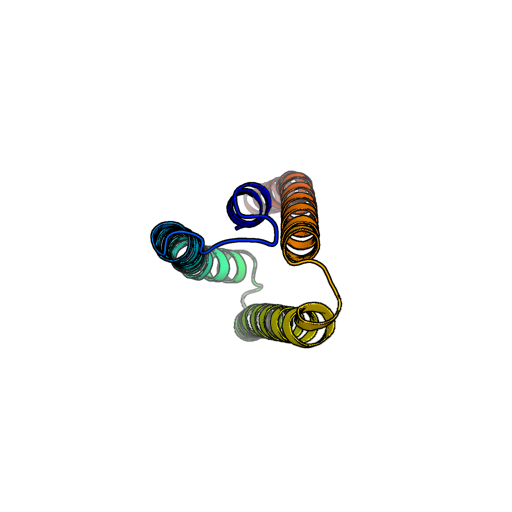OM 675 O O . VAL A 1 89 ? -6.058 -1.557 -10.322 1.00 75.31 89 VAL A O 1
ATOM 678 N N . ILE A 1 90 ? -5.464 -3.152 -11.790 1.00 77.94 90 ILE A N 1
ATOM 679 C CA . ILE A 1 90 ? -6.751 -3.862 -11.736 1.00 77.94 90 ILE A CA 1
ATOM 680 C C . ILE A 1 90 ? -7.026 -4.363 -10.313 1.00 77.94 90 ILE A C 1
ATOM 682 O O . ILE A 1 90 ? -8.118 -4.147 -9.793 1.00 77.94 90 ILE A O 1
ATOM 686 N N . MET A 1 91 ? -6.036 -4.964 -9.650 1.00 75.19 91 MET A N 1
ATOM 687 C CA . MET A 1 91 ? -6.184 -5.444 -8.273 1.00 75.19 91 MET A CA 1
ATOM 688 C C . MET A 1 91 ? -6.457 -4.305 -7.284 1.00 75.19 91 MET A C 1
ATOM 690 O O . MET A 1 91 ? -7.320 -4.444 -6.417 1.00 75.19 91 MET A O 1
ATOM 694 N N . SER A 1 92 ? -5.799 -3.152 -7.437 1.00 77.69 92 SER A N 1
ATOM 695 C CA . SER A 1 92 ? -6.091 -1.969 -6.619 1.00 77.69 92 SER A CA 1
ATOM 696 C C . SER A 1 92 ? -7.492 -1.405 -6.871 1.00 77.69 92 SER A C 1
ATOM 698 O O . SER A 1 92 ? -8.151 -0.992 -5.920 1.00 77.69 92 SER A O 1
ATOM 700 N N . LEU A 1 93 ? -7.984 -1.421 -8.114 1.00 80.19 93 LEU A N 1
ATOM 701 C CA . LEU A 1 93 ? -9.346 -0.982 -8.437 1.00 80.19 93 LEU A CA 1
ATOM 702 C C . LEU A 1 93 ? -10.407 -1.932 -7.871 1.00 80.19 93 LEU A C 1
ATOM 704 O O . LEU A 1 93 ? -11.413 -1.471 -7.336 1.00 80.19 93 LEU A O 1
ATOM 708 N N . VAL A 1 94 ? -10.169 -3.245 -7.926 1.00 82.75 94 VAL A N 1
ATOM 709 C CA . VAL A 1 94 ? -11.047 -4.249 -7.306 1.00 82.75 94 VAL A CA 1
ATOM 710 C C . VAL A 1 94 ? -11.079 -4.071 -5.788 1.00 82.75 94 VAL A C 1
ATOM 712 O O . VAL A 1 94 ? -12.160 -4.041 -5.200 1.00 82.75 94 VAL A O 1
ATOM 715 N N . ALA A 1 95 ? -9.918 -3.881 -5.152 1.00 77.88 95 ALA A N 1
ATOM 716 C CA . ALA A 1 95 ? -9.832 -3.612 -3.718 1.00 77.88 95 ALA A CA 1
ATOM 717 C C . ALA A 1 95 ? -10.564 -2.314 -3.332 1.00 77.88 95 ALA A C 1
ATOM 719 O O . ALA A 1 95 ? -11.305 -2.288 -2.349 1.00 77.88 95 ALA A O 1
ATOM 720 N N . PHE A 1 96 ? -10.420 -1.255 -4.132 1.00 78.62 96 PHE A N 1
ATOM 721 C CA . PHE A 1 96 ? -11.138 0.004 -3.937 1.00 78.62 96 PHE A CA 1
ATOM 722 C C . PHE A 1 96 ? -12.658 -0.166 -4.091 1.00 78.62 96 PHE A C 1
ATOM 724 O O . PHE A 1 96 ? -13.422 0.328 -3.264 1.00 78.62 96 PHE A O 1
ATOM 731 N N . GLY A 1 97 ? -13.109 -0.923 -5.095 1.00 79.44 97 GLY A N 1
ATOM 732 C CA . GLY A 1 97 ? -14.523 -1.249 -5.294 1.00 79.44 97 GLY A CA 1
ATOM 733 C C . GLY A 1 97 ? -15.121 -2.037 -4.124 1.00 79.44 97 GLY A C 1
ATOM 734 O O . GLY A 1 97 ? -16.193 -1.691 -3.624 1.00 79.44 97 GLY A O 1
ATOM 735 N N . LEU A 1 98 ? -14.397 -3.042 -3.624 1.00 79.19 98 LEU A N 1
ATOM 736 C CA . LEU A 1 98 ? -14.769 -3.791 -2.420 1.00 79.19 98 LEU A CA 1
ATOM 737 C C . LEU A 1 98 ? -14.854 -2.885 -1.188 1.00 79.19 98 LEU A C 1
ATOM 739 O O . LEU A 1 98 ? -15.822 -2.971 -0.433 1.00 79.19 98 LEU A O 1
ATOM 743 N N . MET A 1 99 ? -13.892 -1.977 -1.007 1.00 74.44 99 MET A N 1
ATOM 744 C CA . MET A 1 99 ? -13.897 -1.022 0.102 1.00 74.44 99 MET A CA 1
ATOM 745 C C . MET A 1 99 ? -15.092 -0.058 0.027 1.00 74.44 99 MET A C 1
ATOM 747 O O . MET A 1 99 ? -15.714 0.228 1.050 1.00 74.44 99 MET A O 1
ATOM 751 N N . LEU A 1 100 ? -15.467 0.407 -1.170 1.00 76.62 100 LEU A N 1
ATOM 752 C CA . LEU A 1 100 ? -16.656 1.243 -1.360 1.00 76.62 100 LEU A CA 1
ATOM 753 C C . LEU A 1 100 ? -17.956 0.491 -1.063 1.00 76.62 100 LEU A C 1
ATOM 755 O O . LEU A 1 100 ? -18.856 1.067 -0.456 1.00 76.62 100 LEU A O 1
ATOM 759 N N . SER A 1 101 ? -18.050 -0.786 -1.438 1.00 73.94 101 SER A N 1
ATOM 760 C CA . SER A 1 101 ? -19.198 -1.631 -1.091 1.00 73.94 101 SER A CA 1
ATOM 761 C C . SER A 1 101 ? -19.281 -1.860 0.426 1.00 73.94 101 SER A C 1
ATOM 763 O O . SER A 1 101 ? -20.338 -1.690 1.038 1.00 73.94 101 SER A O 1
ATOM 765 N N . ALA A 1 102 ? -18.137 -2.118 1.068 1.00 67.06 102 ALA A N 1
ATOM 766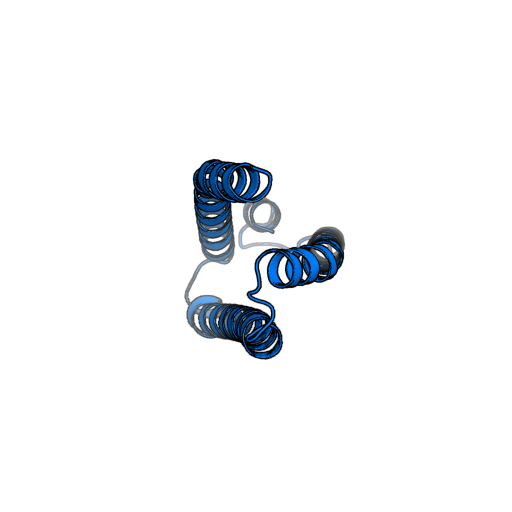 C CA . ALA A 1 102 ? -18.032 -2.301 2.513 1.00 67.06 102 ALA A CA 1
ATOM 767 C C . ALA A 1 102 ? -18.287 -1.012 3.319 1.00 67.06 102 ALA A C 1
ATOM 769 O O . ALA A 1 102 ? -18.726 -1.096 4.470 1.00 67.06 102 ALA A O 1
ATOM 770 N N . ARG A 1 103 ? -18.089 0.184 2.734 1.00 67.00 103 ARG A N 1
ATOM 771 C CA . ARG A 1 103 ? -18.345 1.470 3.416 1.00 67.00 103 ARG A CA 1
ATOM 772 C C . ARG A 1 103 ? -19.792 1.586 3.897 1.00 67.00 103 ARG A C 1
ATOM 774 O O . ARG A 1 103 ? -20.046 2.150 4.958 1.00 67.00 103 ARG A O 1
ATOM 781 N N . ASN A 1 104 ? -20.737 1.035 3.133 1.00 62.75 104 ASN A N 1
ATOM 782 C CA . ASN A 1 104 ? -22.155 1.105 3.469 1.00 62.75 104 ASN A CA 1
ATOM 783 C C . ASN A 1 104 ? -22.465 0.254 4.714 1.00 62.75 104 ASN A C 1
ATOM 785 O O . ASN A 1 104 ? -23.258 0.669 5.555 1.00 62.75 104 ASN A O 1
ATOM 789 N N . ASN A 1 105 ? -21.775 -0.880 4.880 1.00 64.69 105 ASN A N 1
ATOM 790 C CA . ASN A 1 105 ? -21.949 -1.771 6.026 1.00 64.69 105 ASN A CA 1
ATOM 791 C C . ASN A 1 105 ? -21.258 -1.235 7.297 1.00 64.69 105 ASN A C 1
ATOM 793 O O . ASN A 1 105 ? -21.790 -1.363 8.397 1.00 64.69 105 ASN A O 1
ATOM 797 N N . ILE A 1 106 ? -20.103 -0.571 7.153 1.00 62.44 106 ILE A N 1
ATOM 798 C CA . ILE A 1 106 ? -19.392 0.074 8.274 1.00 62.44 106 ILE A CA 1
ATOM 799 C C . ILE A 1 106 ? -20.189 1.274 8.806 1.00 62.44 106 ILE A C 1
ATOM 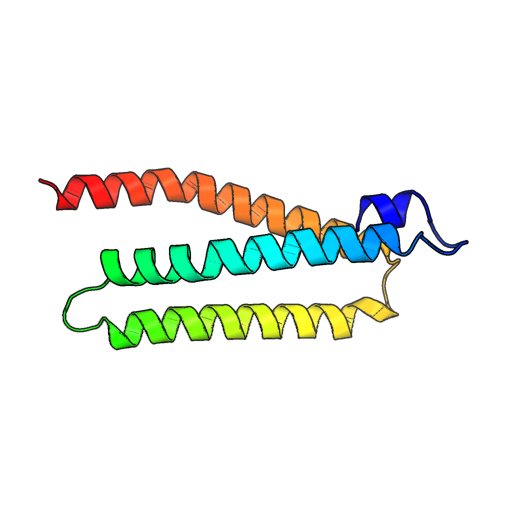801 O O . ILE A 1 106 ? -20.323 1.432 10.018 1.00 62.44 106 ILE A O 1
ATOM 805 N N . ASN A 1 107 ? -20.782 2.082 7.922 1.00 60.69 107 ASN A N 1
ATOM 806 C CA . ASN A 1 107 ? -21.649 3.194 8.326 1.00 60.69 107 ASN A CA 1
ATOM 807 C C . ASN A 1 107 ? -22.932 2.714 9.024 1.00 60.69 107 ASN A C 1
ATOM 809 O O . ASN A 1 107 ? -23.398 3.368 9.957 1.00 60.69 107 ASN A O 1
ATOM 813 N N . ALA A 1 108 ? -23.481 1.565 8.617 1.00 61.00 108 ALA A N 1
ATOM 814 C CA . ALA A 1 108 ? -24.613 0.942 9.301 1.00 61.00 108 ALA A CA 1
ATOM 815 C C . ALA A 1 108 ? -24.232 0.453 10.713 1.00 61.00 108 ALA A C 1
ATOM 817 O O . ALA A 1 108 ? -24.962 0.707 11.669 1.00 61.00 108 ALA A O 1
ATOM 818 N N . ALA A 1 109 ? -23.058 -0.169 10.863 1.00 59.78 109 ALA A N 1
ATOM 819 C CA . ALA A 1 109 ? -22.547 -0.617 12.159 1.00 59.78 109 ALA A CA 1
ATOM 820 C C . ALA A 1 109 ? -22.186 0.544 13.108 1.00 59.78 109 ALA A C 1
ATOM 822 O O . ALA A 1 109 ? -22.334 0.409 14.321 1.00 59.78 109 ALA A O 1
ATOM 823 N N . LEU A 1 110 ? -21.739 1.686 12.574 1.00 58.28 110 LEU A N 1
ATOM 824 C CA . LEU A 1 110 ? -21.482 2.899 13.359 1.00 58.28 110 LEU A CA 1
ATOM 825 C C . LEU A 1 110 ? -22.785 3.520 13.881 1.00 58.28 110 LEU A C 1
ATOM 827 O O . LEU A 1 110 ? -22.874 3.799 15.074 1.00 58.28 110 LEU A O 1
ATOM 831 N N . LYS A 1 111 ? -23.822 3.635 13.037 1.00 55.38 111 LYS A N 1
ATOM 832 C CA . LYS A 1 111 ? -25.144 4.130 13.464 1.00 55.38 111 LYS A CA 1
ATOM 833 C C . LYS A 1 111 ? -25.800 3.255 14.533 1.00 55.38 111 LYS A C 1
ATOM 835 O O . LYS A 1 111 ? -26.415 3.790 15.443 1.00 55.38 111 LYS A O 1
ATOM 840 N N . ALA A 1 112 ? -25.639 1.934 14.458 1.00 57.97 112 ALA A N 1
ATOM 841 C CA . ALA A 1 112 ? -26.199 1.002 15.440 1.00 57.97 112 ALA A CA 1
ATOM 842 C C . ALA A 1 112 ? -25.527 1.063 16.827 1.00 57.97 112 ALA A C 1
ATOM 844 O O . ALA A 1 112 ? -26.033 0.460 17.766 1.00 57.97 112 ALA A O 1
ATOM 845 N N . LYS A 1 113 ? -24.377 1.743 16.955 1.00 50.06 113 LYS A N 1
ATOM 846 C CA . LYS A 1 113 ? -23.644 1.918 18.220 1.00 50.06 113 LYS A CA 1
ATOM 847 C C . LYS A 1 113 ? -23.844 3.301 18.856 1.00 50.06 113 LYS A C 1
ATOM 849 O O . LYS A 1 113 ? -23.461 3.481 20.008 1.00 50.06 113 LYS A O 1
ATOM 854 N N . GLU A 1 114 ? -24.363 4.267 18.093 1.00 51.91 114 GLU A N 1
ATOM 855 C CA . GLU A 1 114 ? -24.758 5.608 18.564 1.00 51.91 114 GLU A CA 1
ATOM 856 C C . GLU A 1 114 ? -26.219 5.666 19.052 1.00 51.91 114 GLU A C 1
ATOM 858 O O . GLU A 1 114 ? -26.642 6.702 19.563 1.00 51.91 114 GLU A O 1
ATOM 863 N N . GLN A 1 115 ? -26.973 4.570 18.908 1.00 41.47 115 GLN A N 1
ATOM 864 C CA . GLN A 1 115 ? -28.337 4.381 19.415 1.00 41.47 115 GLN A CA 1
ATOM 865 C C . GLN A 1 115 ? -28.323 3.461 20.637 1.00 41.47 115 GLN A C 1
ATOM 867 O O . GLN A 1 115 ? -29.112 3.730 21.569 1.00 41.47 115 GLN A O 1
#

pLDDT: mean 72.14, std 11.1, range [41.47, 89.25]

Secondary structure (DSSP, 8-state):
-HHHHHHSTTTS---HHHHHHHHHHHHHHHHHHHHHHHHHHHHHS-TTSHHHHHHHHHHHHHHHHHHHHHHHHHHTTTS-HHHHHHHHHHHHHHHHHHHHHHHHHHHHHHHTT--

Sequence (115 aa):
MMLAGMVGGDTGRVSVIWLITSYALITLGEICLSPMGLSLTHKLAPPRMRGMMMGCWFTASAIGKYLAGFFGGAYWEKMLHSRFFGILVIMSLVAFGLMLSARNNINAALKAKEQ

Foldseek 3Di:
DLVQCVVCPPHDDGDCVVVVVVVVVVVVVVVVCVVVVLVVLCVPDDPVCSVVSVVVSVVVVVVVVVVVVVLCVPPVVPDRPNVSVVVVVVVVVVVVVVVVVCVVVVVVVVVVVVD

Radius of gyration: 18.52 Å; chains: 1; bounding box: 43×27×53 Å